Protein AF-A0A932L1B2-F1 (afdb_monomer)

Mean predicted aligned error: 7.07 Å

Foldseek 3Di:
DKAKEKEFFAQPDPPDVVPDDRQVQRQVLSVVVLVVVVVVPDPSVRYHGYYDHPPDPNPPRVRMDMDMDD

Radius of gyration: 12.65 Å; Cα contacts (8 Å, |Δi|>4): 116; chains: 1; bounding box: 30×21×35 Å

Secondary structure (DSSP, 8-state):
--EEEEEE----SS---TTS-HHHHHHHHHHHHHHHHHHTT--GGGEEEEE--S---TT---SEEEEEE-

Sequence (70 aa):
GGMVRVVGYPSTGAIAFVGQDDNAVAMGRARAVAKSLTSLGVPARKILVAADTAPHSAYDDSGAKVSIEY

Structure (mmCIF, N/CA/C/O backbone):
data_AF-A0A932L1B2-F1
#
_entry.id   AF-A0A932L1B2-F1
#
loop_
_atom_site.group_PDB
_atom_site.id
_atom_site.type_symbol
_atom_site.label_atom_id
_atom_site.label_alt_id
_atom_site.label_comp_id
_atom_site.label_asym_id
_atom_site.label_entity_id
_atom_site.label_seq_id
_atom_site.pdbx_PDB_ins_code
_atom_site.Cartn_x
_atom_site.Cartn_y
_atom_site.Cartn_z
_atom_site.occupancy
_atom_site.B_iso_or_equiv
_atom_site.auth_seq_id
_atom_site.auth_comp_id
_atom_site.auth_asym_id
_atom_site.auth_atom_id
_atom_site.pdbx_PDB_model_num
ATOM 1 N N . GLY A 1 1 ? -4.707 14.832 15.386 1.00 62.81 1 GLY A N 1
ATOM 2 C CA . GLY A 1 1 ? -5.635 13.677 15.364 1.00 62.81 1 GLY A CA 1
ATOM 3 C C . GLY A 1 1 ? -5.248 12.808 14.201 1.00 62.81 1 GLY A C 1
ATOM 4 O O . GLY A 1 1 ? -5.886 12.897 13.165 1.00 62.81 1 GLY A O 1
ATOM 5 N N . GLY A 1 2 ? -4.161 12.061 14.375 1.00 82.75 2 GLY A N 1
ATOM 6 C CA . GLY A 1 2 ? -3.215 11.828 13.288 1.00 82.75 2 GLY A CA 1
ATOM 7 C C . GLY A 1 2 ? -3.730 11.095 12.050 1.00 82.75 2 GLY A C 1
ATOM 8 O O . GLY A 1 2 ? -4.661 10.284 12.137 1.00 82.75 2 GLY A O 1
ATOM 9 N N . MET A 1 3 ? -3.087 11.397 10.921 1.00 87.19 3 MET A N 1
ATOM 10 C CA . MET A 1 3 ? -3.277 10.768 9.610 1.00 87.19 3 MET A CA 1
ATOM 11 C C . MET A 1 3 ? -2.080 9.861 9.305 1.00 87.19 3 MET A C 1
ATOM 13 O O . MET A 1 3 ? -0.953 10.135 9.714 1.00 87.19 3 MET A O 1
ATOM 17 N N . VAL A 1 4 ? -2.320 8.770 8.582 1.00 89.25 4 VAL A N 1
ATOM 18 C CA . VAL A 1 4 ? -1.289 7.823 8.152 1.00 89.25 4 VAL A CA 1
ATOM 19 C C . VAL A 1 4 ? -1.098 7.971 6.653 1.00 89.25 4 VAL A C 1
ATOM 21 O O . VAL A 1 4 ? -2.007 7.679 5.881 1.00 89.25 4 VAL A O 1
ATOM 24 N N . ARG A 1 5 ? 0.079 8.418 6.225 1.00 90.81 5 ARG A N 1
ATOM 25 C CA . ARG A 1 5 ? 0.432 8.534 4.812 1.00 90.81 5 ARG A CA 1
ATOM 26 C C . ARG A 1 5 ? 1.211 7.302 4.377 1.00 90.81 5 ARG A C 1
ATOM 28 O O . ARG A 1 5 ? 2.252 6.994 4.943 1.00 90.81 5 ARG A O 1
ATOM 35 N N . VAL A 1 6 ? 0.713 6.620 3.357 1.00 88.94 6 VAL A N 1
ATOM 36 C CA . VAL A 1 6 ? 1.327 5.454 2.726 1.00 88.94 6 VAL A CA 1
ATOM 37 C C . VAL A 1 6 ? 1.730 5.849 1.314 1.00 88.94 6 VAL A C 1
ATOM 39 O O . VAL A 1 6 ? 0.874 6.201 0.502 1.00 88.94 6 VAL A O 1
ATOM 42 N N . VAL A 1 7 ? 3.025 5.803 1.020 1.00 89.50 7 VAL A N 1
ATOM 43 C CA . VAL A 1 7 ? 3.575 6.122 -0.301 1.00 89.50 7 VAL A CA 1
ATOM 44 C C . VAL A 1 7 ? 4.218 4.871 -0.870 1.00 89.50 7 VAL A C 1
ATOM 46 O O . VAL A 1 7 ? 5.141 4.339 -0.266 1.00 89.50 7 VAL A O 1
ATOM 49 N N . GLY A 1 8 ? 3.715 4.373 -1.995 1.00 86.25 8 GLY A N 1
ATOM 50 C CA . GLY A 1 8 ? 4.321 3.249 -2.707 1.00 86.25 8 GLY A CA 1
ATOM 51 C C . GLY A 1 8 ? 5.398 3.706 -3.680 1.00 86.25 8 GLY A C 1
ATOM 52 O O . GLY A 1 8 ? 5.284 4.793 -4.245 1.00 86.25 8 GLY A O 1
ATOM 53 N N . TYR A 1 9 ? 6.388 2.846 -3.905 1.00 84.38 9 TYR A N 1
ATOM 54 C CA . TYR A 1 9 ? 7.495 3.075 -4.831 1.00 84.38 9 TYR A CA 1
ATOM 55 C C . TYR A 1 9 ? 7.597 1.928 -5.848 1.00 84.38 9 TYR A C 1
ATOM 57 O O . TYR A 1 9 ? 7.359 0.761 -5.487 1.00 84.38 9 TYR A O 1
ATOM 65 N N . PRO A 1 10 ? 7.951 2.217 -7.112 1.00 76.88 10 PRO A N 1
ATOM 66 C CA . PRO A 1 10 ? 8.272 1.176 -8.083 1.00 76.88 10 PRO A CA 1
ATOM 67 C C . PRO A 1 10 ? 9.552 0.429 -7.665 1.00 76.88 10 PRO A C 1
ATOM 69 O O . PRO A 1 10 ? 10.353 0.938 -6.883 1.00 76.88 10 PRO A O 1
ATOM 72 N N . SER A 1 11 ? 9.743 -0.810 -8.129 1.00 68.38 11 SER A N 1
ATOM 73 C CA . SER A 1 11 ? 11.004 -1.531 -7.901 1.00 68.38 11 SER A CA 1
ATOM 74 C C . SER A 1 11 ? 12.119 -0.930 -8.753 1.00 68.38 11 SER A C 1
ATOM 76 O O . SER A 1 11 ? 11.954 -0.757 -9.954 1.00 68.38 11 SER A O 1
ATOM 78 N N . THR A 1 12 ? 13.276 -0.663 -8.146 1.00 59.84 12 THR A N 1
ATOM 79 C CA . THR A 1 12 ? 14.449 -0.078 -8.824 1.00 59.84 12 THR A CA 1
ATOM 80 C C . THR A 1 12 ? 15.566 -1.098 -9.102 1.00 59.84 12 THR A C 1
ATOM 82 O O . THR A 1 12 ? 16.682 -0.722 -9.452 1.00 59.84 12 THR A O 1
ATOM 85 N N . GLY A 1 13 ? 15.274 -2.401 -8.989 1.00 57.91 13 GLY A N 1
ATOM 86 C CA . GLY A 1 13 ? 16.216 -3.507 -9.219 1.00 57.91 13 GLY A CA 1
ATOM 87 C C . GLY A 1 13 ? 15.934 -4.344 -10.477 1.00 57.91 13 GLY A C 1
ATOM 88 O O . GLY A 1 13 ? 15.017 -4.060 -11.240 1.00 57.91 13 GLY A O 1
ATOM 89 N N . ALA A 1 14 ? 16.696 -5.433 -10.660 1.00 51.84 14 ALA A N 1
ATOM 90 C CA . ALA A 1 14 ? 16.627 -6.370 -11.800 1.00 51.84 14 ALA A CA 1
ATOM 91 C C . ALA A 1 14 ? 15.237 -6.995 -12.066 1.00 51.84 14 ALA A C 1
ATOM 93 O O . ALA A 1 14 ? 15.027 -7.620 -13.105 1.00 51.84 14 ALA A O 1
ATOM 94 N N . ILE A 1 15 ? 14.284 -6.812 -11.148 1.00 55.34 15 ILE A N 1
ATOM 95 C CA . ILE A 1 15 ? 12.860 -7.086 -11.344 1.00 55.34 15 ILE A CA 1
ATOM 96 C C . ILE A 1 15 ? 12.189 -5.771 -11.759 1.00 55.34 15 ILE A C 1
ATOM 98 O O . ILE A 1 15 ? 11.452 -5.141 -10.997 1.00 55.34 15 ILE A O 1
ATOM 102 N N . ALA A 1 16 ? 12.474 -5.340 -12.985 1.00 55.78 16 ALA A N 1
ATOM 103 C CA . ALA A 1 16 ? 11.558 -4.461 -13.689 1.00 55.78 16 ALA A CA 1
ATOM 104 C C . ALA A 1 16 ? 10.334 -5.314 -14.044 1.00 55.78 16 ALA A C 1
ATOM 106 O O . ALA A 1 16 ? 10.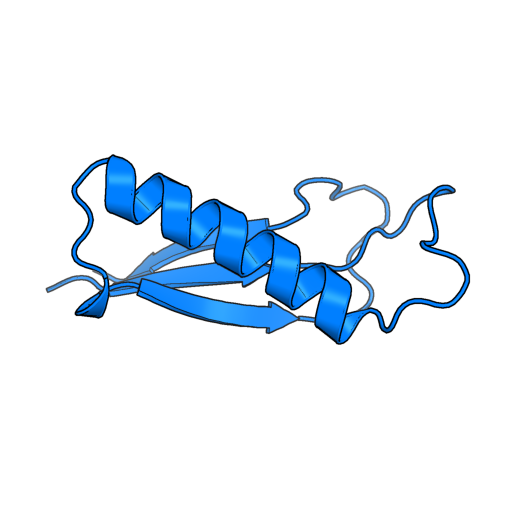478 -6.386 -14.638 1.00 55.78 16 ALA A O 1
ATOM 107 N N . PHE A 1 17 ? 9.132 -4.878 -13.671 1.00 58.94 17 PHE A N 1
ATOM 108 C CA . PHE A 1 17 ? 7.909 -5.496 -14.179 1.00 58.94 17 PHE A CA 1
ATOM 109 C C . PHE A 1 17 ? 7.791 -5.112 -15.657 1.00 58.94 17 PHE A C 1
ATOM 111 O O . PHE A 1 17 ? 7.151 -4.123 -16.000 1.00 58.94 17 PHE A O 1
ATOM 118 N N . VAL A 1 18 ? 8.498 -5.842 -16.527 1.00 55.50 18 VAL A N 1
ATOM 119 C CA . VAL A 1 18 ? 8.583 -5.563 -17.965 1.00 55.50 18 VAL A CA 1
ATOM 120 C C . VAL A 1 18 ? 7.165 -5.461 -18.533 1.00 55.50 18 VAL A C 1
ATOM 122 O O . VAL A 1 18 ? 6.444 -6.453 -18.598 1.00 55.50 18 VAL A O 1
ATOM 125 N N . GLY A 1 19 ? 6.761 -4.246 -18.916 1.00 62.09 19 GLY A N 1
ATOM 126 C CA . GLY A 1 19 ? 5.445 -3.956 -19.494 1.00 62.09 19 GLY A CA 1
ATOM 127 C C . GLY A 1 19 ? 4.364 -3.452 -18.527 1.00 62.09 19 GLY A C 1
ATOM 128 O O . GLY A 1 19 ? 3.249 -3.211 -18.987 1.00 62.09 19 GLY A O 1
ATOM 129 N N . GLN A 1 20 ? 4.646 -3.260 -17.232 1.00 64.19 20 GLN A N 1
ATOM 130 C CA . GLN A 1 20 ? 3.726 -2.575 -16.311 1.00 64.19 20 GLN A CA 1
ATOM 131 C C . GLN A 1 20 ? 4.119 -1.115 -16.076 1.00 64.19 20 GLN A C 1
ATOM 133 O O . GLN A 1 20 ? 5.293 -0.783 -15.972 1.00 64.19 20 GLN A O 1
ATOM 138 N N . ASP A 1 21 ? 3.104 -0.259 -15.954 1.00 80.31 21 ASP A N 1
ATOM 139 C CA . ASP A 1 21 ? 3.249 1.135 -15.536 1.00 80.31 21 ASP A CA 1
ATOM 140 C C . ASP A 1 21 ? 3.737 1.207 -14.077 1.00 80.31 21 ASP A C 1
ATOM 142 O O . ASP A 1 21 ? 3.081 0.686 -13.166 1.00 80.31 21 ASP A O 1
ATOM 146 N N . ASP A 1 22 ? 4.873 1.868 -13.855 1.00 78.19 22 ASP A N 1
ATOM 147 C CA . ASP A 1 22 ? 5.494 2.070 -12.540 1.00 78.19 22 ASP A CA 1
ATOM 148 C C . ASP A 1 22 ? 4.532 2.712 -11.538 1.00 78.19 22 ASP A C 1
ATOM 150 O O . ASP A 1 22 ? 4.536 2.371 -10.350 1.00 78.19 22 ASP A O 1
ATOM 154 N N . ASN A 1 23 ? 3.640 3.584 -12.014 1.00 82.94 23 ASN A N 1
ATOM 155 C CA . ASN A 1 23 ? 2.601 4.176 -11.182 1.00 82.94 23 ASN A CA 1
ATOM 156 C C . ASN A 1 23 ? 1.604 3.117 -10.687 1.00 82.94 23 ASN A C 1
ATOM 158 O O . ASN A 1 23 ? 1.233 3.096 -9.511 1.00 82.94 23 ASN A O 1
ATOM 162 N N . ALA A 1 24 ? 1.200 2.185 -11.552 1.00 84.38 24 ALA A N 1
ATOM 163 C CA . ALA A 1 24 ? 0.300 1.098 -11.179 1.00 84.38 24 ALA A CA 1
ATOM 164 C C . ALA A 1 24 ? 0.950 0.145 -10.162 1.00 84.38 24 ALA A C 1
ATOM 166 O O . ALA A 1 24 ? 0.287 -0.287 -9.214 1.00 84.38 24 ALA A O 1
ATOM 167 N N . VAL A 1 25 ? 2.248 -0.142 -10.316 1.00 83.31 25 VAL A N 1
ATOM 168 C CA . VAL A 1 25 ? 3.023 -0.965 -9.372 1.00 83.31 25 VAL A CA 1
ATOM 169 C C . VAL A 1 25 ? 3.121 -0.278 -8.009 1.00 83.31 25 VAL A C 1
ATOM 171 O O . VAL A 1 25 ? 2.763 -0.872 -6.986 1.00 83.31 25 VAL A O 1
ATOM 174 N N . ALA A 1 26 ? 3.537 0.988 -7.990 1.00 85.12 26 ALA A N 1
ATOM 175 C CA . ALA A 1 26 ? 3.635 1.796 -6.780 1.00 85.12 26 ALA A CA 1
ATOM 176 C C . ALA A 1 26 ? 2.276 1.911 -6.064 1.00 85.12 26 ALA A C 1
ATOM 178 O O . ALA A 1 26 ? 2.175 1.644 -4.864 1.00 85.12 26 ALA A O 1
ATOM 179 N N . MET A 1 27 ? 1.196 2.199 -6.798 1.00 88.19 27 MET A N 1
ATOM 180 C CA . MET A 1 27 ? -0.161 2.250 -6.242 1.00 88.19 27 MET A CA 1
ATOM 181 C C . MET A 1 27 ? -0.620 0.899 -5.689 1.00 88.19 27 MET A C 1
ATOM 183 O O . MET A 1 27 ? -1.253 0.851 -4.632 1.00 88.19 27 MET A O 1
ATOM 187 N N . GLY A 1 28 ? -0.312 -0.206 -6.373 1.00 88.06 28 GLY A N 1
ATOM 188 C CA . GLY A 1 28 ? -0.628 -1.556 -5.905 1.00 88.06 28 GLY A CA 1
ATOM 189 C C . GLY A 1 28 ? 0.031 -1.867 -4.560 1.00 88.06 28 GLY A C 1
ATOM 190 O O . GLY A 1 28 ? -0.638 -2.331 -3.633 1.00 88.06 28 GLY A O 1
ATOM 191 N N . ARG A 1 29 ? 1.316 -1.524 -4.420 1.00 86.94 29 ARG A N 1
ATOM 192 C CA . ARG A 1 29 ? 2.083 -1.684 -3.174 1.00 86.94 29 ARG A CA 1
ATOM 193 C C . ARG A 1 29 ? 1.528 -0.817 -2.045 1.00 86.94 29 ARG A C 1
ATOM 195 O O . ARG A 1 29 ? 1.259 -1.324 -0.956 1.00 86.94 29 ARG A O 1
ATOM 202 N N . ALA A 1 30 ? 1.257 0.458 -2.320 1.00 88.88 30 ALA A N 1
ATOM 203 C CA . ALA A 1 30 ? 0.678 1.373 -1.339 1.00 88.88 30 ALA A CA 1
ATOM 204 C C . ALA A 1 30 ? -0.699 0.889 -0.843 1.00 88.88 30 ALA A C 1
ATOM 206 O O . ALA A 1 30 ? -0.990 0.910 0.354 1.00 88.88 30 ALA A O 1
ATOM 207 N N . ARG A 1 31 ? -1.543 0.376 -1.750 1.00 91.75 31 ARG A N 1
ATOM 208 C CA . ARG A 1 31 ? -2.852 -0.202 -1.406 1.00 91.75 31 ARG A CA 1
ATOM 209 C C . ARG A 1 31 ? -2.737 -1.473 -0.572 1.00 91.75 31 ARG A C 1
ATOM 211 O O . ARG A 1 31 ? -3.541 -1.655 0.341 1.00 91.75 31 ARG A O 1
ATOM 218 N N . ALA A 1 32 ? -1.764 -2.336 -0.857 1.00 90.69 32 ALA A N 1
ATOM 219 C CA . ALA A 1 32 ? -1.529 -3.540 -0.065 1.00 90.69 32 ALA A CA 1
ATOM 220 C C . ALA A 1 32 ? -1.201 -3.184 1.393 1.00 90.69 32 ALA A C 1
ATOM 222 O O . ALA A 1 32 ? -1.817 -3.722 2.313 1.00 90.69 32 ALA A O 1
ATOM 223 N N . VAL A 1 33 ? -0.323 -2.200 1.606 1.00 90.94 33 VAL A N 1
ATOM 224 C CA . VAL A 1 33 ? 0.012 -1.704 2.950 1.00 90.94 33 VAL A CA 1
ATOM 225 C C . VAL A 1 33 ? -1.193 -1.046 3.626 1.00 90.94 33 VAL A C 1
ATOM 227 O O . VAL A 1 33 ? -1.487 -1.350 4.781 1.00 90.94 33 VAL A O 1
ATOM 230 N N . ALA A 1 34 ? -1.950 -0.210 2.912 1.00 91.56 34 ALA A N 1
ATOM 231 C CA . ALA A 1 34 ? -3.169 0.401 3.445 1.00 91.56 34 ALA A CA 1
ATOM 232 C C . ALA A 1 34 ? -4.216 -0.644 3.879 1.00 91.56 34 ALA A C 1
ATOM 234 O O . ALA A 1 34 ? -4.863 -0.490 4.921 1.00 91.56 34 ALA A O 1
ATOM 235 N N . LYS A 1 35 ? -4.357 -1.738 3.117 1.00 93.44 35 LYS A N 1
ATOM 236 C CA . LYS A 1 35 ? -5.236 -2.863 3.463 1.00 93.44 35 LYS A CA 1
ATOM 237 C C . LYS A 1 35 ? -4.771 -3.555 4.745 1.00 93.44 35 LYS A C 1
ATOM 239 O O . LYS A 1 35 ? -5.595 -3.798 5.626 1.00 93.44 35 LYS A O 1
ATOM 244 N N . SER A 1 36 ? -3.470 -3.806 4.885 1.00 92.31 3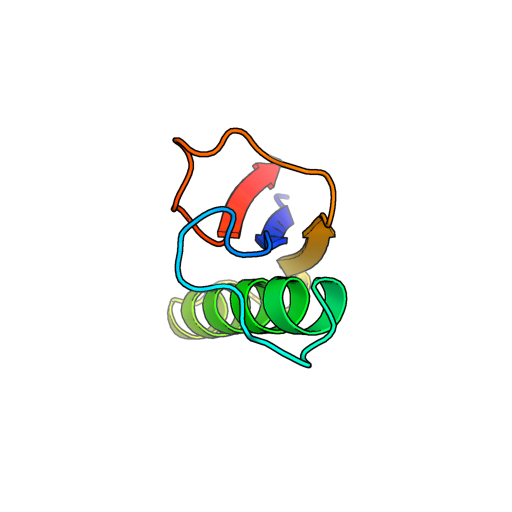6 SER A N 1
ATOM 245 C CA . SER A 1 36 ? -2.889 -4.370 6.109 1.00 92.31 36 SER A CA 1
ATOM 246 C C . SER A 1 36 ? -3.110 -3.457 7.318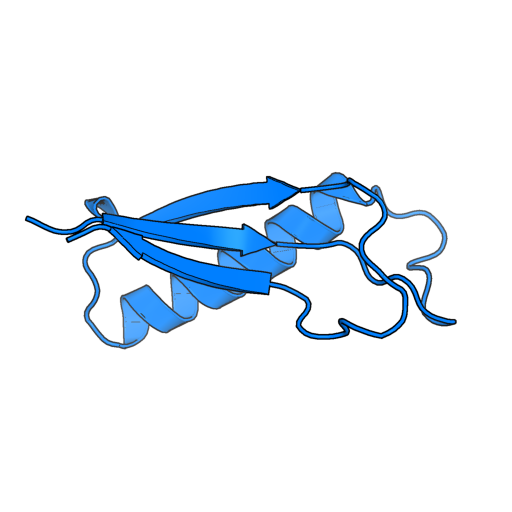 1.00 92.31 36 SER A C 1
ATOM 248 O O . SER A 1 36 ? -3.584 -3.918 8.352 1.00 92.31 36 SER A O 1
ATOM 250 N N . LEU A 1 37 ? -2.882 -2.147 7.188 1.00 90.88 37 LEU A N 1
ATOM 251 C CA . LEU A 1 37 ? -3.141 -1.175 8.261 1.00 90.88 37 LEU A CA 1
ATOM 252 C C . LEU A 1 37 ? -4.613 -1.150 8.685 1.00 90.88 37 LEU A C 1
ATOM 254 O O . LEU A 1 37 ? -4.919 -1.097 9.875 1.00 90.88 37 LEU A O 1
ATOM 258 N N . THR A 1 38 ? -5.525 -1.250 7.717 1.00 93.06 38 THR A N 1
ATOM 259 C CA . THR A 1 38 ? -6.962 -1.347 8.000 1.00 93.06 38 THR A CA 1
ATOM 260 C C . THR A 1 38 ? -7.286 -2.624 8.780 1.00 93.06 38 THR A C 1
ATOM 262 O O . THR A 1 38 ? -8.049 -2.574 9.741 1.00 93.06 38 THR A O 1
ATOM 265 N N . SER A 1 39 ?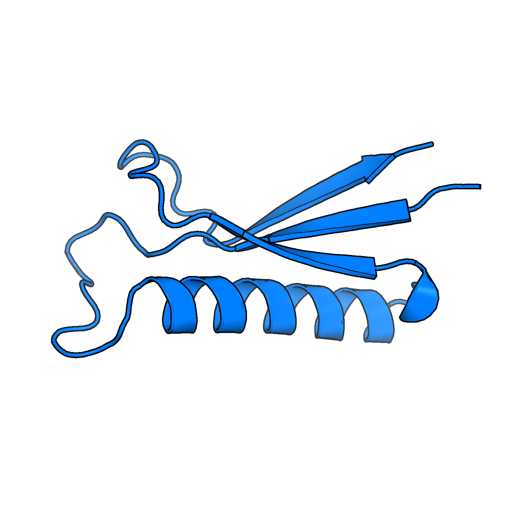 -6.663 -3.758 8.429 1.00 93.06 39 SER A N 1
ATOM 266 C CA . SER A 1 39 ? -6.835 -5.026 9.160 1.00 93.06 39 SER A CA 1
ATOM 267 C C . SER A 1 39 ? -6.295 -4.987 10.596 1.00 93.06 39 SER A C 1
ATOM 269 O O . SER A 1 39 ? -6.788 -5.711 11.454 1.00 93.06 39 SER A O 1
ATOM 271 N N . LEU A 1 40 ? -5.339 -4.095 10.873 1.00 92.81 40 LEU A N 1
ATOM 272 C CA . LEU A 1 40 ? -4.772 -3.844 12.203 1.00 92.81 40 LEU A CA 1
ATOM 273 C C . LEU A 1 40 ? -5.562 -2.797 13.012 1.00 92.81 40 LEU A C 1
ATOM 275 O O . LEU A 1 40 ? -5.151 -2.426 14.109 1.00 92.81 40 LEU A O 1
ATOM 279 N N . GLY A 1 41 ? -6.693 -2.310 12.489 1.00 92.75 41 GLY A N 1
ATOM 280 C CA . GLY A 1 41 ? -7.595 -1.400 13.198 1.00 92.75 41 GLY A CA 1
ATOM 281 C C . GLY A 1 41 ? -7.384 0.089 12.915 1.00 92.75 41 GLY A C 1
ATOM 282 O O . GLY A 1 41 ? -8.061 0.920 13.524 1.00 92.75 41 GLY A O 1
ATOM 283 N N . VAL A 1 42 ? -6.503 0.466 11.979 1.00 90.88 42 VAL A N 1
ATOM 284 C CA . VAL A 1 42 ? -6.401 1.865 11.532 1.00 90.88 42 VAL A CA 1
ATOM 285 C C . VAL A 1 42 ? -7.643 2.211 10.696 1.00 90.88 42 VAL A C 1
ATOM 287 O O . VAL A 1 42 ? -7.895 1.557 9.684 1.00 90.88 42 VAL A O 1
ATOM 290 N N . PRO A 1 43 ? -8.438 3.239 11.053 1.00 91.50 43 PRO A N 1
ATOM 291 C CA . PRO A 1 43 ? -9.611 3.604 10.267 1.00 91.50 43 PRO A CA 1
ATOM 292 C C . PRO A 1 43 ? -9.216 4.025 8.850 1.00 91.50 43 PRO A C 1
ATOM 294 O O . PRO A 1 43 ? -8.418 4.946 8.694 1.00 91.50 43 PRO A O 1
ATOM 297 N N . ALA A 1 44 ? -9.839 3.439 7.824 1.00 89.06 44 ALA A N 1
ATOM 298 C CA . ALA A 1 44 ? -9.518 3.728 6.420 1.00 89.06 44 ALA A CA 1
ATOM 299 C C . ALA A 1 44 ? -9.569 5.230 6.076 1.00 89.06 44 ALA A C 1
ATOM 301 O O . ALA A 1 44 ? -8.726 5.726 5.338 1.00 89.06 44 ALA A O 1
ATOM 302 N N . ARG A 1 45 ? -10.490 5.987 6.692 1.00 91.94 45 ARG A N 1
ATOM 303 C CA . ARG A 1 45 ? -10.602 7.452 6.532 1.00 91.94 45 ARG A CA 1
ATOM 304 C C . ARG A 1 45 ? -9.363 8.243 6.973 1.00 91.94 45 ARG A C 1
ATOM 306 O O . ARG A 1 45 ? -9.263 9.4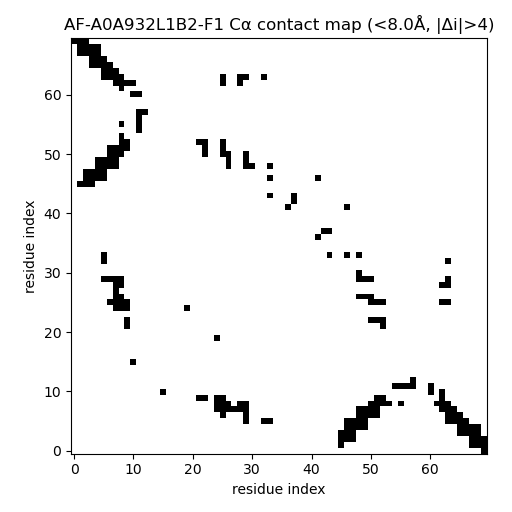22 6.664 1.00 91.94 45 ARG A O 1
ATOM 313 N N . LYS A 1 46 ? -8.471 7.624 7.750 1.00 91.06 46 LYS A N 1
ATOM 314 C CA . LYS A 1 46 ? -7.222 8.222 8.228 1.00 91.06 46 LYS A CA 1
ATOM 315 C C . LYS A 1 46 ? -6.015 7.840 7.377 1.00 91.06 46 LYS A C 1
ATOM 317 O O . LYS A 1 46 ? -4.922 8.310 7.668 1.00 91.06 46 LYS A O 1
ATOM 322 N N . ILE A 1 47 ? -6.186 6.978 6.376 1.00 91.12 47 ILE A N 1
ATOM 323 C CA . ILE A 1 47 ? -5.089 6.476 5.554 1.00 91.12 47 ILE A CA 1
ATOM 324 C C . ILE A 1 47 ? -5.090 7.224 4.222 1.00 91.12 47 ILE A C 1
ATOM 326 O O . ILE A 1 47 ? -6.041 7.135 3.448 1.00 91.12 47 ILE A O 1
ATOM 330 N N . LEU A 1 48 ? -4.009 7.946 3.948 1.00 91.88 48 LEU A N 1
ATOM 331 C CA . LEU A 1 48 ? -3.745 8.582 2.664 1.00 91.88 48 LEU A CA 1
ATOM 332 C C . LEU A 1 48 ? -2.825 7.675 1.856 1.00 91.88 48 LEU A C 1
ATOM 334 O O . LEU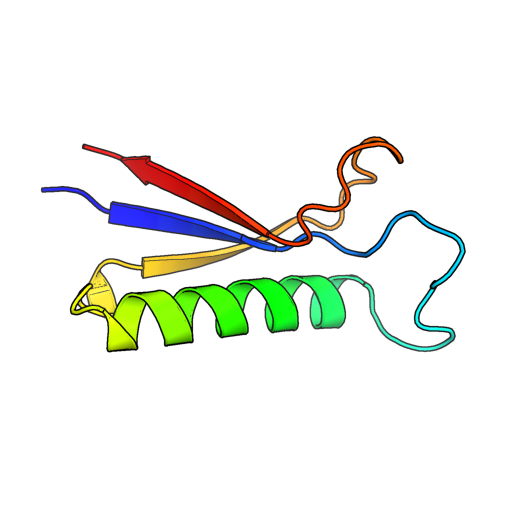 A 1 48 ? -1.748 7.320 2.323 1.00 91.88 48 LEU A O 1
ATOM 338 N N . VAL A 1 49 ? -3.243 7.306 0.649 1.00 90.44 49 VAL A N 1
ATOM 339 C CA . VAL A 1 49 ? -2.486 6.423 -0.244 1.00 90.44 49 VAL A CA 1
ATOM 340 C C . VAL A 1 49 ? -1.991 7.240 -1.427 1.00 90.44 49 VAL A C 1
ATOM 342 O O . VAL A 1 49 ? -2.790 7.879 -2.108 1.00 90.44 49 VAL A O 1
ATOM 345 N N . ALA A 1 50 ? -0.689 7.208 -1.673 1.00 89.12 50 ALA A N 1
ATOM 346 C CA . ALA A 1 50 ? -0.057 7.857 -2.809 1.00 89.12 50 ALA A CA 1
ATOM 347 C C . ALA A 1 50 ? 0.954 6.916 -3.470 1.00 89.12 50 ALA A C 1
ATOM 349 O O . ALA A 1 50 ? 1.448 5.973 -2.850 1.00 89.12 50 ALA A O 1
ATOM 350 N N . ALA A 1 51 ? 1.275 7.204 -4.722 1.00 85.88 51 ALA A N 1
ATOM 351 C CA . ALA A 1 51 ? 2.413 6.627 -5.413 1.00 85.88 51 ALA A CA 1
ATOM 352 C C . ALA A 1 51 ? 3.446 7.719 -5.652 1.00 85.88 51 ALA A C 1
ATOM 354 O O . ALA A 1 51 ? 3.096 8.867 -5.928 1.00 85.88 51 ALA A O 1
ATOM 355 N N . ASP A 1 52 ? 4.707 7.340 -5.533 1.00 82.38 52 ASP A N 1
ATOM 356 C CA . ASP A 1 52 ? 5.832 8.164 -5.920 1.00 82.38 52 ASP A CA 1
ATOM 357 C C . ASP A 1 52 ? 6.675 7.369 -6.912 1.00 82.38 52 ASP A C 1
ATOM 359 O O . ASP A 1 52 ? 7.295 6.361 -6.575 1.00 82.38 52 ASP A O 1
ATOM 363 N N . THR A 1 53 ? 6.619 7.807 -8.166 1.00 73.06 53 THR A N 1
ATOM 364 C CA . THR A 1 53 ? 7.336 7.204 -9.290 1.00 73.06 53 THR A CA 1
ATOM 365 C C . THR A 1 53 ? 8.698 7.849 -9.507 1.00 73.06 53 THR A C 1
ATOM 367 O O . THR A 1 53 ? 9.347 7.566 -10.513 1.00 73.06 53 THR A O 1
ATOM 370 N N . ALA A 1 54 ? 9.134 8.747 -8.617 1.00 73.56 54 ALA A N 1
ATOM 371 C CA . ALA A 1 54 ? 10.492 9.250 -8.676 1.00 73.56 54 ALA A CA 1
ATOM 372 C C . ALA A 1 54 ? 11.474 8.074 -8.537 1.00 73.56 54 ALA A C 1
ATOM 374 O O . ALA A 1 54 ? 11.220 7.147 -7.762 1.00 73.56 54 ALA A O 1
ATOM 375 N N .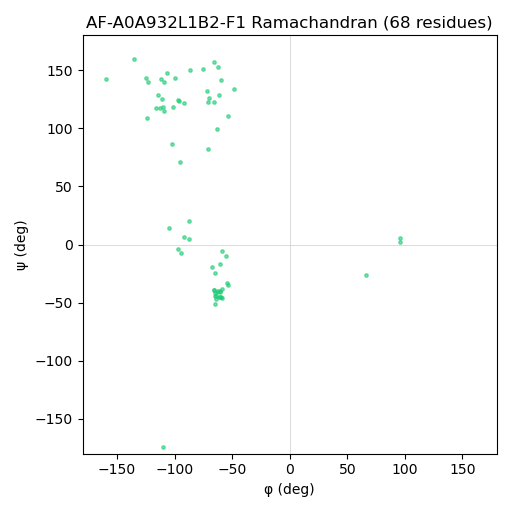 PRO A 1 55 ? 12.596 8.086 -9.275 1.00 59.62 55 PRO A N 1
ATOM 376 C CA . PRO A 1 55 ? 13.638 7.087 -9.111 1.00 59.62 55 PRO A CA 1
ATOM 377 C C . PRO A 1 55 ? 14.223 7.210 -7.701 1.00 59.62 55 PRO A C 1
ATOM 379 O O . PRO A 1 55 ? 15.041 8.087 -7.417 1.00 59.62 55 PRO A O 1
ATOM 382 N N . HIS A 1 56 ? 13.767 6.343 -6.800 1.00 60.31 56 HIS A N 1
ATOM 383 C CA . HIS A 1 56 ? 14.349 6.199 -5.471 1.00 60.31 56 HIS A CA 1
ATOM 384 C C . HIS A 1 56 ? 15.669 5.439 -5.574 1.00 60.31 56 HIS A C 1
ATOM 386 O O . HIS A 1 56 ? 15.884 4.655 -6.499 1.00 60.31 56 HIS A O 1
ATOM 392 N N . SER A 1 57 ? 16.590 5.717 -4.649 1.00 55.28 57 SER A N 1
ATOM 393 C CA . SER A 1 57 ? 17.898 5.058 -4.611 1.00 55.28 57 SER A CA 1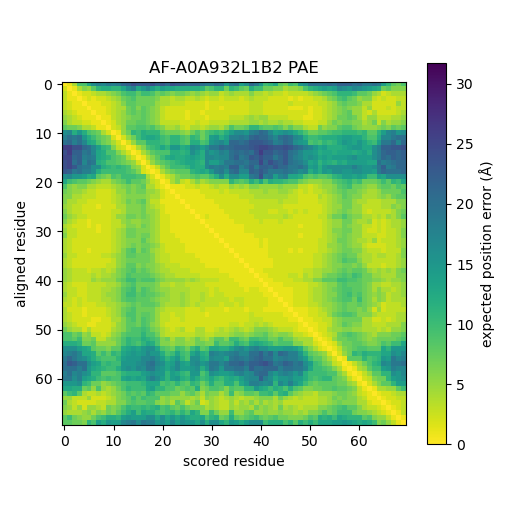
ATOM 394 C C . SER A 1 57 ? 17.731 3.541 -4.732 1.00 55.28 57 SER A C 1
ATOM 396 O O . SER A 1 57 ? 16.909 2.958 -4.029 1.00 55.28 57 SER A O 1
ATOM 398 N N . ALA A 1 58 ? 18.536 2.896 -5.583 1.00 52.75 58 ALA A N 1
ATOM 399 C CA . ALA A 1 58 ? 18.513 1.445 -5.819 1.00 52.75 58 ALA A CA 1
ATOM 400 C C . ALA A 1 58 ? 18.759 0.589 -4.554 1.00 52.75 58 ALA A C 1
ATOM 402 O O . ALA A 1 58 ? 18.681 -0.634 -4.607 1.00 52.75 58 ALA A O 1
ATOM 403 N N . TYR A 1 59 ? 19.075 1.230 -3.426 1.00 52.41 59 TYR A N 1
ATOM 404 C CA . TYR A 1 59 ? 19.281 0.610 -2.120 1.00 52.41 59 TYR A CA 1
ATOM 405 C C . TYR A 1 59 ? 18.029 0.599 -1.223 1.00 52.41 59 TYR A C 1
ATOM 407 O O . TYR A 1 59 ? 18.071 -0.015 -0.160 1.00 52.41 59 TYR A O 1
ATOM 415 N N . ASP A 1 60 ? 16.932 1.259 -1.615 1.00 62.78 60 ASP A N 1
ATOM 416 C CA . ASP A 1 60 ? 15.663 1.247 -0.875 1.00 62.78 60 ASP A CA 1
ATOM 417 C C . ASP A 1 60 ? 14.648 0.307 -1.548 1.00 62.78 60 ASP A C 1
ATOM 419 O O . ASP A 1 60 ? 13.831 0.717 -2.371 1.00 62.78 60 ASP A O 1
ATOM 423 N N . ASP A 1 61 ? 14.707 -0.981 -1.195 1.00 61.94 61 ASP A N 1
ATOM 424 C CA . ASP A 1 61 ? 13.781 -2.019 -1.685 1.00 61.94 61 ASP A CA 1
ATOM 425 C C . ASP A 1 61 ? 12.503 -2.130 -0.825 1.00 61.94 61 ASP A C 1
ATOM 427 O O . ASP A 1 61 ? 11.813 -3.149 -0.815 1.00 61.94 61 ASP A O 1
ATOM 431 N N . SER A 1 62 ? 12.164 -1.091 -0.050 1.00 64.56 62 SER A N 1
ATOM 432 C CA . SER A 1 62 ? 11.024 -1.145 0.878 1.00 64.56 62 SER A CA 1
ATOM 433 C C . SER A 1 62 ? 9.660 -1.228 0.182 1.00 64.56 62 SER A C 1
ATOM 435 O O . SER A 1 62 ? 8.677 -1.640 0.799 1.00 64.56 62 SER A O 1
ATOM 437 N N . GLY A 1 63 ? 9.567 -0.853 -1.099 1.00 72.50 63 GLY A N 1
ATOM 438 C CA . GLY A 1 63 ? 8.364 -0.937 -1.937 1.00 72.50 63 GLY A CA 1
ATOM 439 C C . GLY A 1 63 ? 7.198 -0.020 -1.530 1.00 72.50 63 GLY A C 1
ATOM 440 O O . GLY A 1 63 ? 6.398 0.360 -2.387 1.00 72.50 63 GLY A O 1
ATOM 441 N N . ALA A 1 64 ? 7.095 0.367 -0.258 1.00 73.75 64 ALA A N 1
ATOM 442 C CA . ALA A 1 64 ? 6.214 1.405 0.255 1.00 73.75 64 ALA A CA 1
ATOM 443 C C . ALA A 1 64 ? 6.695 1.930 1.621 1.00 73.75 64 ALA A C 1
ATOM 445 O O . ALA A 1 64 ? 7.102 1.162 2.491 1.00 73.75 64 ALA A O 1
ATOM 446 N N . LYS A 1 65 ? 6.557 3.239 1.846 1.00 82.88 65 LYS A N 1
ATOM 447 C CA . LYS A 1 65 ? 6.859 3.926 3.108 1.00 82.88 65 LYS A CA 1
ATOM 448 C C . LYS A 1 65 ? 5.588 4.386 3.809 1.00 82.88 65 LYS A C 1
ATOM 450 O O . LYS A 1 65 ? 4.659 4.887 3.177 1.00 82.88 65 LYS A O 1
ATOM 455 N N . VAL A 1 66 ? 5.573 4.245 5.133 1.00 82.75 66 VAL A N 1
ATOM 456 C CA . VAL A 1 66 ? 4.474 4.678 6.003 1.00 82.75 66 VAL A CA 1
ATOM 457 C C . VAL A 1 66 ? 4.957 5.800 6.919 1.00 82.75 66 VAL A C 1
ATOM 459 O O . VAL A 1 66 ? 5.964 5.652 7.608 1.00 82.75 66 VAL A O 1
ATOM 462 N N . SER A 1 67 ? 4.219 6.906 6.946 1.00 83.69 67 SER A N 1
ATOM 463 C CA . SER A 1 67 ? 4.466 8.081 7.786 1.00 83.69 67 SER A CA 1
ATOM 464 C C . SER A 1 67 ? 3.235 8.360 8.645 1.00 83.69 67 SER A C 1
ATOM 466 O O . SER A 1 67 ? 2.112 8.270 8.149 1.00 83.69 67 SER A O 1
ATOM 468 N N . ILE A 1 68 ? 3.422 8.734 9.911 1.00 80.88 68 ILE A N 1
ATOM 469 C CA . ILE A 1 68 ? 2.328 9.153 10.798 1.00 80.88 68 ILE A CA 1
ATOM 470 C C . ILE A 1 68 ? 2.479 10.652 11.052 1.00 80.88 68 ILE A C 1
ATOM 472 O O . ILE A 1 68 ? 3.491 11.087 11.597 1.00 80.88 68 ILE A O 1
ATOM 476 N N . GLU A 1 69 ? 1.482 11.428 10.642 1.00 75.31 69 GLU A N 1
ATOM 477 C CA . GLU A 1 69 ? 1.363 12.847 10.979 1.00 75.31 69 GLU A CA 1
ATOM 478 C C . GLU A 1 69 ? 0.521 12.954 12.256 1.00 75.31 69 GLU A C 1
ATOM 480 O O . GLU A 1 69 ? -0.599 12.439 12.284 1.00 75.31 69 GLU A O 1
ATOM 485 N N . TYR A 1 70 ? 1.066 13.553 13.320 1.00 62.09 70 TYR A N 1
ATOM 486 C CA . TYR A 1 70 ? 0.449 13.611 14.657 1.00 62.09 70 TYR A CA 1
ATOM 487 C C . TYR A 1 70 ? -0.431 14.854 14.851 1.00 62.09 70 TYR A C 1
ATOM 489 O O . TYR A 1 70 ? 0.074 15.963 14.582 1.00 62.09 70 TYR A O 1
#

Solvent-accessible surface area (backbone atoms only — not comparable to full-atom values): 4023 Å² total; per-residue (Å²): 123,56,39,36,40,27,36,3,30,47,69,68,54,98,64,59,64,85,93,60,59,48,56,59,51,2,37,52,41,13,49,51,51,52,52,51,42,39,75,73,67,46,58,66,94,39,55,45,75,40,56,43,71,68,91,61,63,76,84,66,82,70,42,46,49,80,46,79,49,109

Nearest PDB structures (foldseek):
  3s0h-assembly1_A  TM=6.916E-01  e=2.751E-02  Helicobacter pylori
  2zov-assembly1_A-2  TM=6.574E-01  e=3.789E+00  Sal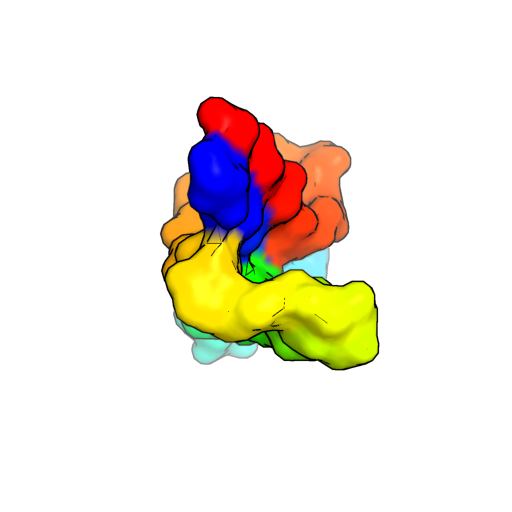monella enterica subsp. enterica serovar Typhimurium
  1m2b-assembly1_B  TM=4.362E-01  e=4.639E+00  Aquifex aeolicus
  5abr-assembly1_B  TM=4.369E-01  e=4.963E+00  Azotobacter vinelandii

pLDDT: mean 78.62, std 13.46, range [51.84, 93.44]